Protein AF-A0A7D4Y1E4-F1 (afdb_monomer_lite)

Sequence (180 aa):
MPASRDAKFRKTSDSSVDMLSVSAEGDLENCRTVYFTDQNPEFEITATNISDSSIGGRILARVEFDESEEDYGDEVAVVELGLEPGQSTTETLQPEIMSYQGHAAVRVDQATIYGSDDDYDYEVRKRSGNRRWRIYTFMVYDRDYYRVNYLQPRYAQYAAAILSVLIVLVGIIQITGWTP

pLDDT: mean 86.42, std 9.94, range [53.88, 97.12]

Secondary structure (DSSP, 8-state):
--EE-PEEEEBSS-TT-EEEEEEEEES--TT--EEETT----EEEEEEE-SSS-EEEEEEEEEEETT-SS---S-EEEEEEEEPTT-EEEEEE--S---S-EEEEEEEE-EEEEE-SSSSSEEEEEPSSS-EEEEEEEEEE-HHHHIIIIIHHHHHHHHHHHHHHHHHHHHHHHHHS---

Foldseek 3Di:
DWDFDWDFAAAPVDRVDTFKTKTKDKPDDPPDQEDEQPDFIKIKIKMWGQDQWWEFEWKWKDKDFPVDPDPPAPFIWIGGGGDHHGDMDITMGTTPGPNDFHKMFIKIAHWHWYQDPDPTRIYTGGDPDPDIDGRTIGGYDHPVCCCVPPVVVVVVVVVVVVVVVVVVVVVVCVVVVPDD

Radius of gyration: 24.53 Å; chains: 1; bounding box: 75×29×63 Å

Structure (mmCIF, N/CA/C/O backbone):
data_AF-A0A7D4Y1E4-F1
#
_entry.id   AF-A0A7D4Y1E4-F1
#
loop_
_atom_site.group_PDB
_atom_site.id
_atom_site.type_symbol
_atom_site.label_atom_id
_atom_site.label_alt_id
_atom_site.label_comp_id
_atom_site.label_asym_id
_atom_site.label_entity_id
_atom_site.label_seq_id
_atom_site.pdbx_PDB_ins_code
_atom_site.Cartn_x
_atom_site.Cartn_y
_atom_site.Cartn_z
_atom_site.occupancy
_atom_site.B_iso_or_equiv
_atom_site.auth_seq_id
_atom_site.auth_comp_id
_atom_site.auth_asym_id
_atom_site.auth_atom_id
_atom_site.pdbx_PDB_model_num
ATOM 1 N N . MET A 1 1 ? 10.815 3.169 -6.254 1.00 58.88 1 MET A N 1
ATOM 2 C CA . MET A 1 1 ? 10.095 2.428 -5.205 1.00 58.88 1 MET A CA 1
ATOM 3 C C . MET A 1 1 ? 8.634 2.830 -5.267 1.00 58.88 1 MET A C 1
ATOM 5 O O . MET A 1 1 ? 8.381 4.024 -5.431 1.00 58.88 1 MET A O 1
ATOM 9 N N . PRO A 1 2 ? 7.704 1.866 -5.245 1.00 68.19 2 PRO A N 1
ATOM 10 C CA . PRO A 1 2 ? 6.281 2.160 -5.125 1.00 68.19 2 PRO A CA 1
ATOM 11 C C . PRO A 1 2 ? 6.045 2.977 -3.851 1.00 68.19 2 PRO A C 1
ATOM 13 O O . PRO A 1 2 ? 6.730 2.787 -2.845 1.00 68.19 2 PRO A O 1
ATOM 16 N N . ALA A 1 3 ? 5.147 3.958 -3.918 1.00 74.94 3 ALA A N 1
ATOM 17 C CA . ALA A 1 3 ? 4.860 4.786 -2.756 1.00 74.94 3 ALA A CA 1
ATOM 18 C C . ALA A 1 3 ? 3.968 3.989 -1.798 1.00 74.94 3 ALA A C 1
ATOM 20 O O . ALA A 1 3 ? 2.817 3.701 -2.127 1.00 74.94 3 ALA A O 1
ATOM 21 N N . SER A 1 4 ? 4.513 3.645 -0.632 1.00 81.69 4 SER A N 1
ATOM 22 C CA . SER A 1 4 ? 3.761 3.078 0.487 1.00 81.69 4 SER A CA 1
ATOM 23 C C . SER A 1 4 ? 3.406 4.179 1.490 1.00 81.69 4 SER A C 1
ATOM 25 O O . SER A 1 4 ? 4.133 5.170 1.636 1.00 81.69 4 SER A O 1
ATOM 27 N N . ARG A 1 5 ? 2.241 4.051 2.122 1.00 86.44 5 ARG A N 1
ATOM 28 C CA . ARG A 1 5 ? 1.710 4.959 3.138 1.00 86.44 5 ARG A CA 1
ATOM 29 C C . ARG A 1 5 ? 0.970 4.154 4.191 1.00 86.44 5 ARG A C 1
ATOM 31 O O . ARG A 1 5 ? 0.106 3.352 3.857 1.00 86.44 5 ARG A O 1
ATOM 38 N N . ASP A 1 6 ? 1.210 4.490 5.448 1.00 89.62 6 ASP A N 1
ATOM 39 C CA . ASP A 1 6 ? 0.450 3.914 6.549 1.00 89.62 6 ASP A CA 1
ATOM 40 C C . ASP A 1 6 ? -0.904 4.620 6.683 1.00 89.62 6 ASP A C 1
ATOM 42 O O . ASP A 1 6 ? -0.986 5.846 6.835 1.00 89.62 6 ASP A O 1
ATOM 46 N N . ALA A 1 7 ? -1.984 3.846 6.648 1.00 90.44 7 ALA A N 1
ATOM 47 C CA . ALA A 1 7 ? -3.307 4.298 7.044 1.00 90.44 7 ALA A CA 1
ATOM 48 C C . ALA A 1 7 ? -3.442 4.205 8.563 1.00 90.44 7 ALA A C 1
ATOM 50 O O . ALA A 1 7 ? -3.408 3.118 9.133 1.00 90.44 7 ALA A O 1
ATOM 51 N N . LYS A 1 8 ? -3.644 5.348 9.221 1.00 92.81 8 LYS A N 1
ATOM 52 C CA . LYS A 1 8 ? -3.865 5.400 10.668 1.00 92.81 8 LYS A CA 1
ATOM 53 C C . LYS A 1 8 ? -5.333 5.624 10.991 1.00 92.81 8 LYS A C 1
ATOM 55 O O . LYS A 1 8 ? -5.942 6.587 10.521 1.00 92.81 8 LYS A O 1
ATOM 60 N N . PHE A 1 9 ? -5.888 4.751 11.821 1.00 90.44 9 PHE A N 1
ATOM 61 C CA . PHE A 1 9 ? -7.261 4.837 12.298 1.00 90.44 9 PHE A CA 1
ATOM 62 C C . PHE A 1 9 ? -7.278 5.426 13.697 1.00 90.44 9 PHE A C 1
ATOM 64 O O . PHE A 1 9 ? -6.484 5.060 14.565 1.00 90.44 9 PHE A O 1
ATOM 71 N N . ARG A 1 10 ? -8.202 6.361 13.896 1.00 91.31 10 ARG A N 1
ATOM 72 C CA . ARG A 1 10 ? -8.287 7.178 15.102 1.00 91.31 10 ARG A CA 1
ATOM 73 C C . ARG A 1 10 ? -9.507 6.828 15.921 1.00 91.31 10 ARG A C 1
ATOM 75 O O . ARG A 1 10 ? -10.540 6.408 15.383 1.00 91.31 10 ARG A O 1
ATOM 82 N N . LYS A 1 11 ? -9.388 7.090 17.217 1.00 89.94 11 LYS A N 1
ATOM 83 C CA . LYS A 1 11 ? -10.499 7.014 18.156 1.00 89.94 11 LYS A CA 1
ATOM 84 C C . LYS A 1 11 ? -11.577 8.034 17.790 1.00 89.94 11 LYS A C 1
ATOM 86 O O . LYS A 1 11 ? -11.280 9.197 17.530 1.00 89.94 11 LYS A O 1
ATOM 91 N N . THR A 1 12 ? -12.847 7.630 17.825 1.00 88.00 12 THR A N 1
ATOM 92 C CA . THR A 1 12 ? -13.970 8.542 17.535 1.00 88.00 12 THR A CA 1
ATOM 93 C C . THR A 1 12 ? -14.027 9.713 18.514 1.00 88.00 12 THR A C 1
ATOM 95 O O . THR A 1 12 ? -14.284 10.845 18.112 1.00 88.00 12 THR A O 1
ATOM 98 N N . SER A 1 13 ? -13.806 9.444 19.804 1.00 84.88 13 SER A N 1
ATOM 99 C CA . SER A 1 13 ? -13.911 10.459 20.857 1.00 84.88 13 SER A CA 1
ATOM 100 C C . SER A 1 13 ? -12.720 11.416 20.894 1.00 84.88 13 SER A C 1
ATOM 102 O O . SER A 1 13 ? -12.837 12.495 21.461 1.00 84.88 13 SER A O 1
ATOM 104 N N . ASP A 1 14 ? -11.577 11.010 20.335 1.00 87.12 14 ASP A N 1
ATOM 105 C CA . ASP A 1 14 ? -10.349 11.797 20.329 1.00 87.12 14 ASP A CA 1
ATOM 106 C C . ASP A 1 14 ? -9.560 11.559 19.037 1.00 87.12 14 ASP A C 1
ATOM 108 O O . ASP A 1 14 ? -8.825 10.583 18.884 1.00 87.12 14 ASP A O 1
ATOM 112 N N . SER A 1 15 ? -9.694 12.493 18.097 1.00 83.75 15 SER A N 1
ATOM 113 C CA . SER A 1 15 ? -9.015 12.429 16.804 1.00 83.75 15 SER A CA 1
ATOM 114 C C . SER A 1 15 ? -7.503 12.675 16.873 1.00 83.75 15 SER A C 1
ATOM 116 O O . SER A 1 15 ? -6.858 12.671 15.825 1.00 83.75 15 SER A O 1
ATOM 118 N N . SER A 1 16 ? -6.942 12.959 18.053 1.00 86.19 16 SER A N 1
ATOM 119 C CA . SER A 1 16 ? -5.494 13.093 18.242 1.00 86.19 16 SER A CA 1
ATOM 120 C C . SER A 1 16 ? -4.799 11.760 18.536 1.00 86.19 16 SER A C 1
ATOM 122 O O . SER A 1 16 ? -3.578 11.679 18.412 1.00 86.19 16 SER A O 1
ATOM 124 N N . VAL A 1 17 ? -5.566 10.712 18.860 1.00 90.00 17 VAL A N 1
ATOM 125 C CA . VAL A 1 17 ? -5.047 9.388 19.214 1.00 90.00 17 VAL A CA 1
ATOM 126 C C . VAL A 1 17 ? -5.224 8.428 18.038 1.00 90.00 17 VAL A C 1
ATOM 128 O O . VAL A 1 17 ? -6.338 7.996 17.722 1.00 90.00 17 VAL A O 1
ATOM 131 N N . ASP A 1 18 ? -4.109 8.096 17.388 1.00 93.38 18 ASP A N 1
ATOM 132 C CA . ASP A 1 18 ? -4.039 6.998 16.426 1.00 93.38 18 ASP A CA 1
ATOM 133 C C . ASP A 1 18 ? -3.980 5.673 17.207 1.00 93.38 18 ASP A C 1
ATOM 135 O O . ASP A 1 18 ? -3.182 5.537 18.130 1.00 93.38 18 ASP A O 1
ATOM 139 N N . MET A 1 19 ? -4.828 4.706 16.857 1.00 94.25 19 MET A N 1
ATOM 140 C CA . MET A 1 19 ? -4.939 3.440 17.595 1.00 94.25 19 MET A CA 1
ATOM 141 C C . MET A 1 19 ? -4.544 2.219 16.769 1.00 94.25 19 MET A C 1
ATOM 143 O O . MET A 1 19 ? -4.030 1.243 17.305 1.00 94.25 19 MET A O 1
ATOM 147 N N . LEU A 1 20 ? -4.752 2.281 15.457 1.00 95.06 20 LEU A N 1
ATOM 148 C CA . LEU A 1 20 ? -4.431 1.196 14.540 1.00 95.06 20 LEU A CA 1
ATOM 149 C C . LEU A 1 20 ? -3.684 1.759 13.335 1.00 95.06 20 LEU A C 1
ATOM 151 O O . LEU A 1 20 ? -4.086 2.785 12.781 1.00 95.06 20 LEU A O 1
ATOM 155 N N . SER A 1 21 ? -2.620 1.078 12.928 1.00 95.56 21 SER A N 1
ATOM 156 C CA . SER A 1 21 ? -1.870 1.369 11.710 1.00 95.56 21 SER A CA 1
ATOM 157 C C . SER A 1 21 ? -2.056 0.228 10.723 1.00 95.56 21 SER A C 1
ATOM 159 O O . SER A 1 21 ? -1.899 -0.926 11.101 1.00 95.56 21 SER A O 1
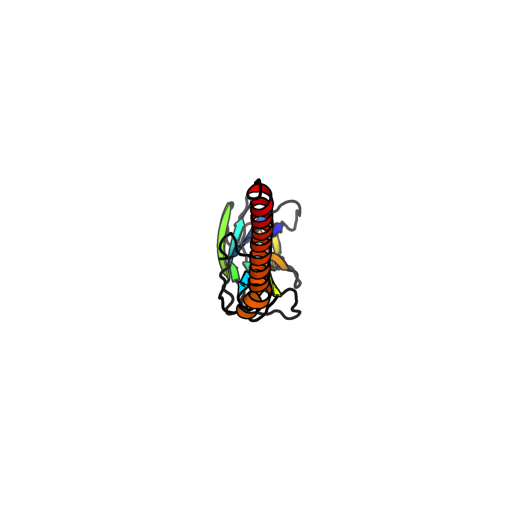ATOM 161 N N . VAL A 1 22 ? -2.376 0.540 9.473 1.00 95.38 22 VAL A N 1
ATOM 162 C CA . VAL A 1 22 ? -2.479 -0.440 8.390 1.00 95.38 22 VAL A CA 1
ATOM 163 C C . VAL A 1 22 ? -1.525 -0.049 7.278 1.00 95.38 22 VAL A C 1
ATOM 165 O O . VAL A 1 22 ? -1.593 1.071 6.770 1.00 95.38 22 VAL A O 1
ATOM 168 N N . SER A 1 23 ? -0.654 -0.970 6.895 1.00 94.69 23 SER A N 1
ATOM 169 C CA . SER A 1 23 ? 0.298 -0.810 5.803 1.00 94.69 23 SER A CA 1
ATOM 170 C C . SER A 1 23 ? 0.112 -1.918 4.771 1.00 94.69 23 SER A C 1
ATOM 172 O O . SER A 1 23 ? -0.500 -2.952 5.044 1.00 94.69 23 SER A O 1
ATOM 174 N N . ALA A 1 24 ? 0.614 -1.673 3.564 1.00 93.12 24 ALA A N 1
ATOM 175 C CA . ALA A 1 24 ? 0.692 -2.680 2.521 1.00 93.12 24 ALA A CA 1
ATOM 176 C C . ALA A 1 24 ? 2.109 -2.746 1.959 1.00 93.12 24 ALA A C 1
ATOM 178 O O . ALA A 1 24 ? 2.748 -1.712 1.717 1.00 93.12 24 ALA A O 1
ATOM 179 N N . GLU A 1 25 ? 2.552 -3.969 1.715 1.00 91.88 25 GLU A N 1
ATOM 180 C CA . GLU A 1 25 ? 3.787 -4.292 1.019 1.00 91.88 25 GLU A CA 1
ATOM 181 C C . GLU A 1 25 ? 3.452 -5.170 -0.187 1.00 91.88 25 GLU A C 1
ATOM 183 O O . GLU A 1 25 ? 2.575 -6.020 -0.109 1.00 91.88 25 GLU A O 1
ATOM 188 N N . GLY A 1 26 ? 4.086 -4.904 -1.326 1.00 87.75 26 GLY A N 1
ATOM 189 C CA . GLY A 1 26 ? 3.905 -5.692 -2.545 1.00 87.75 26 GLY A CA 1
ATOM 190 C C . GLY A 1 26 ? 5.165 -6.490 -2.846 1.00 87.75 26 GLY A C 1
ATOM 191 O O . GLY A 1 26 ? 6.265 -6.041 -2.530 1.00 87.75 26 GLY A O 1
ATOM 192 N N . ASP A 1 27 ? 5.009 -7.615 -3.526 1.00 86.69 27 ASP A N 1
ATOM 193 C CA . ASP A 1 27 ? 6.059 -8.560 -3.944 1.00 86.69 27 ASP A CA 1
ATOM 194 C C . ASP A 1 27 ? 7.053 -8.038 -5.010 1.00 86.69 27 ASP A C 1
ATOM 196 O O . ASP A 1 27 ? 7.891 -8.785 -5.526 1.00 86.69 27 ASP A O 1
ATOM 200 N N . LEU A 1 28 ? 7.009 -6.748 -5.361 1.00 81.94 28 LEU A N 1
ATOM 201 C CA . LEU A 1 28 ? 7.981 -6.160 -6.282 1.00 81.94 28 LEU A CA 1
ATOM 202 C C . LEU A 1 28 ? 9.388 -6.156 -5.680 1.00 81.94 28 LEU A C 1
ATOM 204 O O . LEU A 1 28 ? 9.631 -5.614 -4.605 1.00 81.94 28 LEU A O 1
ATOM 208 N N . GLU A 1 29 ? 10.363 -6.626 -6.461 1.00 71.56 29 GLU A N 1
ATOM 209 C CA . GLU A 1 29 ? 11.781 -6.404 -6.169 1.00 71.56 29 GLU A CA 1
ATOM 210 C C . GLU A 1 29 ? 12.049 -4.906 -5.913 1.00 71.56 29 GLU A C 1
ATOM 212 O O . GLU A 1 29 ? 11.570 -4.059 -6.668 1.00 71.56 29 GLU A O 1
ATOM 217 N N . ASN A 1 30 ? 12.890 -4.577 -4.922 1.00 59.59 30 ASN A N 1
ATOM 218 C CA . ASN A 1 30 ? 13.182 -3.216 -4.419 1.00 59.59 30 ASN A CA 1
ATOM 219 C C . ASN A 1 30 ? 13.466 -2.114 -5.476 1.00 59.59 30 ASN A C 1
ATOM 221 O O . ASN A 1 30 ? 13.402 -0.919 -5.173 1.00 59.59 30 ASN A O 1
ATOM 225 N N . CYS A 1 31 ? 13.773 -2.482 -6.722 1.00 61.12 31 CYS A N 1
ATOM 226 C CA . CYS A 1 31 ? 14.063 -1.570 -7.832 1.00 61.12 31 CYS A CA 1
ATOM 227 C C . CYS A 1 31 ? 12.926 -1.428 -8.861 1.00 61.12 31 CYS A C 1
ATOM 229 O O . CYS A 1 31 ? 13.038 -0.605 -9.773 1.00 61.12 31 CYS A O 1
ATOM 231 N N . ARG A 1 32 ? 11.845 -2.207 -8.751 1.00 72.94 32 ARG A N 1
ATOM 232 C CA . ARG A 1 32 ? 10.714 -2.192 -9.686 1.00 72.94 32 ARG A CA 1
ATOM 233 C C . ARG A 1 32 ? 9.538 -1.423 -9.095 1.00 72.94 32 ARG A C 1
ATOM 235 O O . ARG A 1 32 ? 9.361 -1.331 -7.888 1.00 72.94 32 ARG A O 1
ATOM 242 N N . THR A 1 33 ? 8.756 -0.803 -9.970 1.00 73.75 33 THR A N 1
ATOM 243 C CA . THR A 1 33 ? 7.551 -0.029 -9.609 1.00 73.75 33 THR A CA 1
ATOM 244 C C . THR A 1 33 ? 6.370 -0.365 -10.516 1.00 73.75 33 THR A C 1
ATOM 246 O O . THR A 1 33 ? 5.376 0.359 -10.537 1.00 73.75 33 THR A O 1
ATOM 249 N N . VAL A 1 34 ? 6.538 -1.393 -11.346 1.00 86.81 34 VAL A N 1
ATOM 250 C CA . VAL A 1 34 ? 5.638 -1.750 -12.433 1.00 86.81 34 VAL A CA 1
ATOM 251 C C . VAL A 1 34 ? 5.335 -3.227 -12.303 1.00 86.81 34 VAL A C 1
ATOM 253 O O . VAL A 1 34 ? 6.258 -4.043 -12.313 1.00 86.81 34 VAL A O 1
ATOM 256 N N . TYR A 1 35 ? 4.051 -3.518 -12.217 1.00 89.62 35 TYR A N 1
ATOM 257 C CA . TYR A 1 35 ? 3.489 -4.828 -12.455 1.00 89.62 35 TYR A CA 1
ATOM 258 C C . TYR A 1 35 ? 3.057 -4.950 -13.911 1.00 89.62 35 TYR A C 1
ATOM 260 O O . TYR A 1 35 ? 2.814 -3.950 -14.596 1.00 89.62 35 TYR A O 1
ATOM 268 N N . PHE A 1 36 ? 2.948 -6.185 -14.374 1.00 89.94 36 PHE A N 1
ATOM 269 C CA . PHE A 1 36 ? 2.436 -6.489 -15.696 1.00 89.94 36 PHE A CA 1
ATOM 270 C C . PHE A 1 36 ? 1.056 -7.133 -15.628 1.00 89.94 36 PHE A C 1
ATOM 272 O O . PHE A 1 36 ? 0.720 -7.801 -14.656 1.00 89.94 36 PHE A O 1
ATOM 279 N N . THR A 1 37 ? 0.268 -6.942 -16.683 1.00 88.06 37 THR A N 1
ATOM 280 C CA . THR A 1 37 ? -1.082 -7.517 -16.820 1.00 88.06 37 THR A CA 1
ATOM 281 C C . THR A 1 37 ? -1.095 -9.051 -16.829 1.00 88.06 37 THR A C 1
ATOM 283 O O . THR A 1 37 ? -2.138 -9.655 -16.609 1.00 88.06 37 THR A O 1
ATOM 286 N N . ASP A 1 38 ? 0.057 -9.682 -17.085 1.00 85.94 38 ASP A N 1
ATOM 287 C CA . ASP A 1 38 ? 0.267 -11.134 -17.079 1.00 85.94 38 ASP A CA 1
ATOM 288 C C . ASP A 1 38 ? 0.806 -11.675 -15.741 1.00 85.94 38 ASP A C 1
ATOM 290 O O . ASP A 1 38 ? 1.204 -12.838 -15.662 1.00 85.94 38 ASP A O 1
ATOM 294 N N . GLN A 1 39 ? 0.870 -10.833 -14.706 1.00 86.44 39 GLN A N 1
ATOM 295 C CA . GLN A 1 39 ? 1.318 -11.206 -13.367 1.00 86.44 39 GLN A CA 1
ATOM 296 C C . GLN A 1 39 ? 0.147 -11.275 -12.390 1.00 86.44 39 GLN A C 1
ATOM 298 O O . GLN A 1 39 ? -0.797 -10.492 -12.481 1.00 86.44 39 GLN A O 1
ATOM 303 N N . ASN A 1 40 ? 0.294 -12.158 -11.404 1.00 86.62 40 ASN A N 1
ATOM 304 C CA . ASN A 1 40 ? -0.578 -12.247 -10.241 1.00 86.62 40 ASN A CA 1
ATOM 305 C C . ASN A 1 40 ? 0.208 -11.670 -9.061 1.00 86.62 40 ASN A C 1
ATOM 307 O O . ASN A 1 40 ? 1.010 -12.398 -8.475 1.00 86.62 40 ASN A O 1
ATOM 311 N N . PRO A 1 41 ? 0.108 -10.355 -8.805 1.00 88.56 41 PRO A N 1
ATOM 312 C CA . PRO A 1 41 ? 0.852 -9.733 -7.721 1.00 88.56 41 PRO A CA 1
ATOM 313 C C . PRO A 1 41 ? 0.342 -10.246 -6.376 1.00 88.56 41 PRO A C 1
ATOM 315 O O . PRO A 1 41 ? -0.833 -10.587 -6.233 1.00 88.56 41 PRO A O 1
ATOM 318 N N . GLU A 1 42 ? 1.204 -10.221 -5.373 1.00 91.06 42 GLU A N 1
ATOM 319 C CA . GLU A 1 42 ? 0.809 -10.495 -3.996 1.00 91.06 42 GLU A CA 1
ATOM 320 C C . GLU A 1 42 ? 1.078 -9.259 -3.142 1.00 91.06 42 GLU A C 1
ATOM 322 O O . GLU A 1 42 ? 2.151 -8.651 -3.216 1.00 91.06 42 GLU A O 1
ATOM 327 N N . PHE A 1 43 ? 0.085 -8.875 -2.339 1.00 91.94 43 PHE A N 1
ATOM 328 C CA . PHE A 1 43 ? 0.206 -7.774 -1.393 1.00 91.94 43 PHE A CA 1
ATOM 329 C C . PHE A 1 43 ? -0.035 -8.268 0.027 1.00 91.94 43 PHE A C 1
ATOM 331 O O . PHE A 1 43 ? -1.090 -8.822 0.326 1.00 91.94 43 PHE A O 1
ATOM 338 N N . GLU A 1 44 ? 0.910 -8.017 0.920 1.00 94.38 44 GLU A N 1
ATOM 339 C CA . GLU A 1 44 ? 0.754 -8.265 2.347 1.00 94.38 44 GLU A CA 1
ATOM 340 C C . GLU A 1 44 ? 0.161 -7.025 3.014 1.00 94.38 44 GLU A C 1
ATOM 342 O O . GLU A 1 44 ? 0.758 -5.946 3.011 1.00 94.38 44 GLU A O 1
ATOM 347 N N . ILE A 1 45 ? -1.032 -7.172 3.585 1.00 95.06 45 ILE A N 1
ATOM 348 C CA . ILE A 1 45 ? -1.739 -6.122 4.314 1.00 95.06 45 ILE A CA 1
ATOM 349 C C . ILE A 1 45 ? -1.536 -6.367 5.800 1.00 95.06 45 ILE A C 1
ATOM 351 O O . ILE A 1 45 ? -2.113 -7.297 6.358 1.00 95.06 45 ILE A O 1
ATOM 355 N N . THR A 1 46 ? -0.737 -5.525 6.450 1.00 95.75 46 THR A N 1
ATOM 356 C CA . THR A 1 46 ? -0.438 -5.663 7.878 1.00 95.75 46 THR A CA 1
ATOM 357 C C . THR A 1 46 ? -1.206 -4.624 8.678 1.00 95.75 46 THR A C 1
ATOM 359 O O . THR A 1 46 ? -1.073 -3.423 8.440 1.00 95.75 46 THR A O 1
ATOM 362 N N . ALA A 1 47 ? -2.005 -5.079 9.640 1.00 96.19 47 ALA A N 1
ATOM 363 C CA . ALA A 1 47 ? -2.684 -4.238 10.614 1.00 96.19 47 ALA A CA 1
ATOM 364 C C . ALA A 1 47 ? -2.019 -4.395 11.984 1.00 96.19 47 ALA A C 1
ATOM 366 O O . ALA A 1 47 ? -1.949 -5.498 12.519 1.00 96.19 47 ALA A O 1
ATOM 367 N N . THR A 1 48 ? -1.570 -3.286 12.565 1.00 97.12 48 THR A N 1
ATOM 368 C CA . THR A 1 48 ? -0.847 -3.240 13.840 1.00 97.12 48 THR A CA 1
ATOM 369 C C . THR A 1 48 ? -1.601 -2.384 14.844 1.00 97.12 48 THR A C 1
ATOM 371 O O . THR A 1 48 ? -1.878 -1.206 14.583 1.00 97.12 48 THR A O 1
ATOM 374 N N . ASN A 1 49 ? -1.895 -2.956 16.011 1.00 97.00 49 ASN A N 1
ATOM 375 C CA . ASN A 1 49 ? -2.420 -2.219 17.151 1.00 97.00 49 ASN A CA 1
ATOM 376 C C . ASN A 1 49 ? -1.287 -1.410 17.792 1.00 97.00 49 ASN A C 1
ATOM 378 O O . ASN A 1 49 ? -0.358 -1.962 18.376 1.00 97.00 49 ASN A O 1
ATOM 382 N N . ILE A 1 50 ? -1.367 -0.088 17.657 1.00 96.69 50 ILE A N 1
ATOM 383 C CA . ILE A 1 50 ? -0.382 0.863 18.194 1.00 96.69 50 ILE A CA 1
ATOM 384 C C . ILE A 1 50 ? -0.874 1.538 19.480 1.00 96.69 50 ILE A C 1
ATOM 386 O O . ILE A 1 50 ? -0.236 2.472 19.962 1.00 96.69 50 ILE A O 1
ATOM 390 N N . SER A 1 51 ? -2.022 1.105 20.000 1.00 94.75 51 SER A N 1
ATOM 391 C CA . SER A 1 51 ? -2.613 1.612 21.234 1.00 94.75 51 SER A CA 1
ATOM 392 C C . SER A 1 51 ? -2.313 0.711 22.430 1.00 94.75 51 SER A C 1
ATOM 394 O O . SER A 1 51 ? -1.873 -0.427 22.278 1.00 94.75 51 SER A O 1
ATOM 396 N N . ASP A 1 52 ? -2.621 1.220 23.622 1.00 94.44 52 ASP A N 1
ATOM 397 C CA . ASP A 1 52 ? -2.501 0.493 24.890 1.00 94.44 52 ASP A CA 1
ATOM 398 C C . ASP A 1 52 ? -3.762 -0.328 25.238 1.00 94.44 52 ASP A C 1
ATOM 400 O O . ASP A 1 52 ? -3.907 -0.792 26.367 1.00 94.44 52 ASP A O 1
ATOM 404 N N . SER A 1 53 ? -4.698 -0.487 24.297 1.00 94.50 53 SER A N 1
ATOM 405 C CA . SER A 1 53 ? -5.985 -1.168 24.504 1.00 94.50 53 SER A CA 1
ATOM 406 C C . SER A 1 53 ? -6.255 -2.202 23.419 1.00 94.50 53 SER A C 1
ATOM 408 O O . SER A 1 53 ? -5.723 -2.092 22.314 1.00 94.50 53 SER A O 1
ATOM 410 N N . SER A 1 54 ? -7.081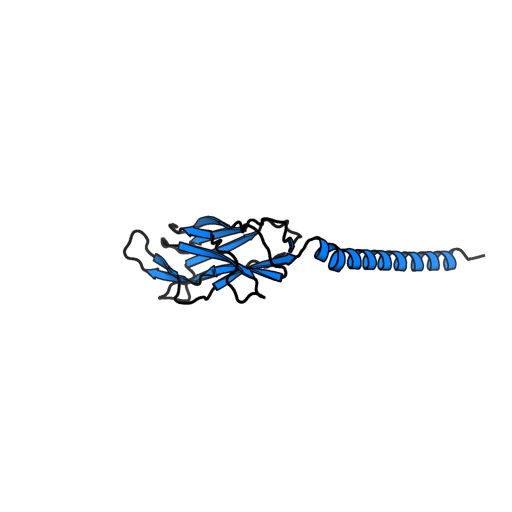 -3.205 23.713 1.00 95.62 54 SER A N 1
ATOM 411 C CA . SER A 1 54 ? -7.399 -4.255 22.741 1.00 95.62 54 SER A CA 1
ATOM 412 C C . SER A 1 54 ? -8.357 -3.745 21.652 1.00 95.62 54 SER A C 1
ATOM 414 O O . SER A 1 54 ? -9.236 -2.914 21.908 1.00 95.62 54 SER A O 1
ATOM 416 N N . ILE A 1 55 ? -8.157 -4.192 20.406 1.00 95.62 55 ILE A N 1
ATOM 417 C CA . ILE A 1 55 ? -8.937 -3.744 19.241 1.00 95.62 55 ILE A CA 1
ATOM 418 C C . ILE A 1 55 ? -9.468 -4.947 18.459 1.00 95.62 55 ILE A C 1
ATOM 420 O O . ILE A 1 55 ? -8.692 -5.743 17.925 1.00 95.62 55 ILE A O 1
ATOM 424 N N . GLY A 1 56 ? -10.791 -5.017 18.324 1.00 94.62 56 GLY A N 1
ATOM 425 C CA . GLY A 1 56 ? -11.502 -5.994 17.503 1.00 94.62 56 GLY A CA 1
ATOM 426 C C . GLY A 1 56 ? -12.115 -5.406 16.228 1.00 94.62 56 GLY A C 1
ATOM 427 O O . GLY A 1 56 ? -12.135 -4.189 16.008 1.00 94.62 56 GLY A O 1
ATOM 428 N N . GLY A 1 57 ? -12.657 -6.280 15.380 1.00 92.88 57 GLY A N 1
ATOM 429 C CA . GLY A 1 57 ? -13.449 -5.914 14.203 1.00 92.88 57 GLY A CA 1
ATOM 430 C C . GLY A 1 57 ? -12.859 -6.449 12.903 1.00 92.88 57 GLY A C 1
ATOM 431 O O . GLY A 1 57 ? -12.263 -7.519 12.867 1.00 92.88 57 GLY A O 1
ATOM 432 N N . ARG A 1 58 ? -13.042 -5.717 11.802 1.00 93.31 58 ARG A N 1
ATOM 433 C CA . ARG A 1 58 ? -12.484 -6.106 10.499 1.00 93.31 58 ARG A CA 1
ATOM 434 C C . ARG A 1 58 ? -12.183 -4.911 9.616 1.00 93.31 58 ARG A C 1
ATOM 436 O O . ARG A 1 58 ? -12.884 -3.896 9.665 1.00 93.31 58 ARG A O 1
ATOM 443 N N . ILE A 1 59 ? -11.187 -5.071 8.757 1.00 91.88 59 ILE A N 1
ATOM 444 C CA . ILE A 1 59 ? -10.806 -4.100 7.735 1.00 91.88 59 ILE A CA 1
ATOM 445 C C . ILE A 1 59 ? -10.843 -4.763 6.365 1.00 91.88 59 ILE A C 1
ATOM 447 O O . ILE A 1 59 ? -10.523 -5.935 6.220 1.00 91.88 59 ILE A O 1
ATOM 451 N N . LEU A 1 60 ? -11.262 -3.999 5.358 1.00 92.06 60 LEU A N 1
ATOM 452 C CA . LEU A 1 60 ? -11.326 -4.454 3.976 1.00 92.06 60 LEU A CA 1
ATOM 453 C C . LEU A 1 60 ? -10.267 -3.721 3.158 1.00 92.06 60 LEU A C 1
ATOM 455 O O . LEU A 1 60 ? -10.268 -2.485 3.117 1.00 92.06 60 LEU A O 1
ATOM 459 N N . ALA A 1 61 ? -9.398 -4.486 2.506 1.00 91.44 61 ALA A N 1
ATOM 460 C CA . ALA A 1 61 ? -8.405 -4.000 1.559 1.00 91.44 61 ALA A CA 1
ATOM 461 C C . ALA A 1 61 ? -8.697 -4.546 0.156 1.00 91.44 61 ALA A C 1
ATOM 463 O O . ALA A 1 61 ? -9.132 -5.686 0.010 1.00 91.44 61 ALA A O 1
ATOM 464 N N . ARG A 1 62 ? -8.482 -3.731 -0.877 1.00 89.88 62 ARG A N 1
ATOM 465 C CA . ARG A 1 62 ? -8.697 -4.103 -2.286 1.00 89.88 62 ARG A CA 1
ATOM 466 C C . ARG A 1 62 ? -7.768 -3.333 -3.214 1.00 89.88 62 ARG A C 1
ATOM 468 O O . ARG A 1 62 ? -7.243 -2.287 -2.827 1.00 89.88 62 ARG A O 1
ATOM 475 N N . VAL A 1 63 ? -7.605 -3.819 -4.438 1.00 89.25 63 VAL A N 1
ATOM 476 C CA . VAL A 1 63 ? -6.930 -3.080 -5.512 1.00 89.25 63 VAL A CA 1
ATOM 477 C C . VAL A 1 63 ? -7.956 -2.245 -6.279 1.00 89.25 63 VAL A C 1
ATOM 479 O O . VAL A 1 63 ? -9.040 -2.722 -6.581 1.00 89.25 63 VAL A O 1
ATOM 482 N N . GLU A 1 64 ? -7.621 -0.993 -6.586 1.00 87.62 64 GLU A N 1
ATOM 483 C CA . GLU A 1 64 ? -8.427 -0.101 -7.430 1.00 87.62 64 GLU A CA 1
ATOM 484 C C . GLU A 1 64 ? -7.559 0.599 -8.475 1.00 87.62 64 GLU A C 1
ATOM 486 O O . GLU A 1 64 ? -6.427 0.993 -8.180 1.00 87.62 64 GLU A O 1
ATOM 491 N N . PHE A 1 65 ? -8.126 0.825 -9.661 1.00 86.06 65 PHE A N 1
ATOM 492 C CA . PHE A 1 65 ? -7.522 1.616 -10.732 1.00 86.06 65 PHE A CA 1
ATOM 493 C C . PHE A 1 65 ? -8.051 3.055 -10.694 1.00 86.06 65 PHE A C 1
ATOM 495 O O . PHE A 1 65 ? -9.250 3.296 -10.559 1.00 86.06 65 PHE A O 1
ATOM 502 N N . ASP A 1 66 ? -7.151 4.034 -10.783 1.00 82.69 66 ASP A N 1
ATOM 503 C CA . ASP A 1 66 ? -7.496 5.454 -10.677 1.00 82.69 66 ASP A CA 1
ATOM 504 C C . ASP A 1 66 ? -8.264 5.960 -11.909 1.00 82.69 66 ASP A C 1
ATOM 506 O O . ASP A 1 66 ? -9.078 6.875 -11.781 1.00 82.69 66 ASP A O 1
ATOM 510 N N . GLU A 1 67 ? -8.029 5.380 -13.089 1.00 72.88 67 GLU A N 1
ATOM 511 C CA . GLU A 1 67 ? -8.712 5.749 -14.337 1.00 72.88 67 GLU A CA 1
ATOM 512 C C . GLU A 1 67 ? -10.121 5.150 -14.473 1.00 72.88 67 GLU A C 1
ATOM 514 O O . GLU A 1 67 ? -10.790 5.342 -15.489 1.00 72.88 67 GLU A O 1
ATOM 519 N N . SER A 1 68 ? -10.568 4.404 -13.469 1.00 67.00 68 SER A N 1
ATOM 520 C CA . SER A 1 68 ? -11.690 3.488 -13.576 1.00 67.00 68 SER A CA 1
ATOM 521 C C . SER A 1 68 ? -12.817 3.938 -12.634 1.00 67.00 68 SER A C 1
ATOM 523 O O . SER A 1 68 ? -12.601 4.066 -11.429 1.00 67.00 68 SER A O 1
ATOM 525 N N . GLU A 1 69 ? -14.004 4.243 -13.175 1.00 60.91 69 GLU A N 1
ATOM 526 C CA . GLU A 1 69 ? -15.179 4.634 -12.368 1.00 60.91 69 GLU A CA 1
ATOM 527 C C . GLU A 1 69 ? -15.921 3.426 -11.767 1.00 60.91 69 GLU A C 1
ATOM 529 O O . GLU A 1 69 ? -16.726 3.591 -10.849 1.00 60.91 69 GLU A O 1
ATOM 534 N N . GLU A 1 70 ? -15.654 2.218 -12.267 1.00 59.59 70 GLU A N 1
ATOM 535 C CA . GLU A 1 70 ? -16.230 0.970 -11.761 1.00 59.59 70 GLU A CA 1
ATOM 536 C C . GLU A 1 70 ? -15.310 0.342 -10.697 1.00 59.59 70 GLU A C 1
ATOM 538 O O . GLU A 1 70 ? -14.085 0.398 -10.800 1.00 59.59 70 GLU A O 1
ATOM 543 N N . ASP A 1 71 ? -15.900 -0.254 -9.654 1.00 59.97 71 ASP A N 1
ATOM 544 C CA . ASP A 1 71 ? -15.164 -1.091 -8.697 1.00 59.97 71 ASP A CA 1
ATOM 545 C C . ASP A 1 71 ? -14.737 -2.372 -9.446 1.00 59.97 71 ASP A C 1
ATOM 547 O O . ASP A 1 71 ? -15.538 -3.290 -9.624 1.00 59.97 71 ASP A O 1
ATOM 551 N N . TYR A 1 72 ? -13.498 -2.415 -9.942 1.00 59.62 72 TYR A N 1
ATOM 552 C CA . TYR A 1 72 ? -12.947 -3.595 -10.613 1.00 59.62 72 TYR A CA 1
ATOM 553 C C . TYR A 1 72 ? -12.350 -4.569 -9.600 1.00 59.62 72 TYR A C 1
ATOM 555 O O . TYR A 1 72 ? -11.437 -4.218 -8.855 1.00 59.62 72 TYR A O 1
ATOM 563 N N . GLY A 1 73 ? -12.852 -5.804 -9.630 1.00 56.66 73 GLY A N 1
ATOM 564 C CA . GLY A 1 73 ? -12.428 -6.896 -8.759 1.00 56.66 73 GLY A CA 1
ATOM 565 C C . GLY A 1 73 ? -13.326 -7.034 -7.529 1.00 56.66 73 GLY A C 1
ATOM 566 O O . GLY A 1 73 ? -13.411 -6.138 -6.691 1.00 56.66 73 GLY A O 1
ATOM 567 N N . ASP A 1 74 ? -13.964 -8.199 -7.396 1.00 61.00 74 ASP A N 1
ATOM 568 C CA . ASP A 1 74 ? -14.636 -8.618 -6.154 1.00 61.00 74 ASP A CA 1
ATOM 569 C C . ASP A 1 74 ? -13.624 -9.079 -5.086 1.00 61.00 74 ASP A C 1
ATOM 571 O O . ASP A 1 74 ? -13.992 -9.447 -3.968 1.00 61.00 74 ASP A O 1
ATOM 575 N N . GLU A 1 75 ? -12.335 -9.054 -5.423 1.00 73.56 75 GLU A N 1
ATOM 576 C CA . GLU A 1 75 ? -11.241 -9.508 -4.578 1.00 73.56 75 GLU A CA 1
ATOM 577 C C . GLU A 1 75 ? -10.956 -8.496 -3.481 1.00 73.56 75 GLU A C 1
ATOM 579 O O . GLU A 1 75 ? -10.458 -7.384 -3.685 1.00 73.56 75 GLU A O 1
ATOM 584 N N . VAL A 1 76 ? -11.300 -8.917 -2.274 1.00 82.81 76 VAL A N 1
ATOM 585 C CA . VAL A 1 76 ? -11.142 -8.137 -1.063 1.00 82.81 76 VAL A CA 1
ATOM 586 C C . VAL A 1 76 ? -10.398 -9.000 -0.063 1.00 82.81 76 VAL A C 1
ATOM 588 O O . VAL A 1 76 ? -10.863 -10.081 0.292 1.00 82.81 76 VAL A O 1
ATOM 591 N N . ALA A 1 77 ? -9.274 -8.499 0.434 1.00 86.75 77 ALA A N 1
ATOM 592 C CA . ALA A 1 77 ? -8.646 -9.059 1.616 1.00 86.75 77 ALA A CA 1
ATOM 593 C C . ALA A 1 77 ? -9.412 -8.558 2.842 1.00 86.75 77 ALA A C 1
ATOM 595 O O . ALA A 1 77 ? -9.540 -7.347 3.070 1.00 86.75 77 ALA A O 1
ATOM 596 N N . VAL A 1 78 ? -9.964 -9.501 3.604 1.00 91.00 78 VAL A N 1
ATOM 597 C CA . VAL A 1 78 ? -10.644 -9.232 4.870 1.00 91.00 78 VAL A CA 1
ATOM 598 C C . VAL A 1 78 ? -9.637 -9.456 5.985 1.00 91.00 78 VAL A C 1
ATOM 600 O O . VAL A 1 78 ? -9.334 -10.590 6.325 1.00 91.00 78 VAL A O 1
ATOM 603 N N . VAL A 1 79 ? -9.135 -8.367 6.556 1.00 91.44 79 VAL A N 1
ATOM 604 C CA . VAL A 1 79 ? -8.248 -8.410 7.719 1.00 91.44 79 VAL A CA 1
ATOM 605 C C . VAL A 1 79 ? -9.115 -8.500 8.967 1.00 91.44 79 VAL A C 1
ATOM 607 O O . VAL A 1 79 ? -9.709 -7.496 9.377 1.00 91.44 79 VAL A O 1
ATOM 610 N N . GLU A 1 80 ? -9.232 -9.695 9.543 1.00 92.62 80 GLU A N 1
ATOM 611 C CA . GLU A 1 80 ? -9.906 -9.878 10.830 1.00 92.62 80 GLU A CA 1
ATOM 612 C C . GLU A 1 80 ? -9.032 -9.344 11.965 1.00 92.62 80 GLU A C 1
ATOM 614 O O . GLU A 1 80 ? -7.838 -9.628 12.057 1.00 92.62 80 GLU A O 1
ATOM 619 N N . LEU A 1 81 ? -9.632 -8.519 12.819 1.00 91.12 81 LEU A N 1
ATOM 620 C CA . LEU A 1 81 ? -8.956 -7.861 13.924 1.00 91.12 81 LEU A CA 1
ATOM 621 C C . LEU A 1 81 ? -9.409 -8.483 15.241 1.00 91.12 81 LEU A C 1
ATOM 623 O O . LEU A 1 81 ? -10.601 -8.561 15.536 1.00 91.12 81 LEU A O 1
ATOM 627 N N . GLY A 1 82 ? -8.421 -8.854 16.042 1.00 92.81 82 GLY A N 1
ATOM 628 C CA . GLY A 1 82 ? -8.558 -9.304 17.420 1.00 92.81 82 GLY A CA 1
ATOM 629 C C . GLY A 1 82 ? -7.223 -9.110 18.124 1.00 92.81 82 GLY A C 1
ATOM 630 O O . GLY A 1 82 ? -6.599 -10.073 18.556 1.00 92.81 82 GLY A O 1
ATOM 631 N N . LEU A 1 83 ? -6.729 -7.871 18.095 1.00 95.94 83 LEU A N 1
ATOM 632 C CA . LEU A 1 83 ? -5.343 -7.534 18.399 1.00 95.94 83 LEU A CA 1
ATOM 633 C C . LEU A 1 83 ? -5.210 -6.988 19.818 1.00 95.94 83 LEU A C 1
ATOM 635 O O . LEU A 1 83 ? -5.776 -5.942 20.149 1.00 95.94 83 LEU A O 1
ATOM 639 N N . GLU A 1 84 ? -4.370 -7.636 20.617 1.00 96.69 84 GLU A N 1
ATOM 640 C CA . GLU A 1 84 ? -3.887 -7.076 21.880 1.00 96.69 84 GLU A CA 1
ATOM 641 C C . GLU A 1 84 ? -2.932 -5.890 21.637 1.00 96.69 84 GLU A C 1
ATOM 643 O O . GLU A 1 84 ? -2.429 -5.714 20.517 1.00 96.69 84 GLU A O 1
ATOM 648 N N . PRO A 1 85 ? -2.649 -5.064 22.661 1.00 96.69 85 PRO A N 1
ATOM 649 C CA . PRO A 1 85 ? -1.691 -3.966 22.551 1.00 96.69 85 PRO A CA 1
ATOM 650 C C . PRO A 1 85 ? -0.343 -4.411 21.964 1.00 96.69 85 PRO A C 1
ATOM 652 O O . PRO A 1 85 ? 0.300 -5.337 22.465 1.00 96.69 85 PRO A O 1
ATOM 655 N N . GLY A 1 86 ? 0.090 -3.751 20.886 1.00 95.06 86 GLY A N 1
ATOM 656 C CA . GLY A 1 86 ? 1.347 -4.043 20.190 1.00 95.06 86 GLY A CA 1
ATOM 657 C C . GLY A 1 86 ? 1.325 -5.254 19.249 1.00 95.06 86 GLY A C 1
ATOM 658 O O . GLY A 1 86 ? 2.340 -5.518 18.603 1.00 95.06 86 GLY A O 1
ATOM 659 N N . GLN A 1 87 ? 0.215 -5.991 19.145 1.00 97.06 87 GLN A N 1
ATOM 660 C CA . GLN A 1 87 ? 0.097 -7.095 18.191 1.00 97.06 87 GLN A CA 1
ATOM 661 C C . GLN A 1 87 ? -0.183 -6.607 16.769 1.00 97.06 87 GLN A C 1
ATOM 663 O O . GLN A 1 87 ? -0.764 -5.542 16.542 1.00 97.06 87 GLN A O 1
ATOM 668 N N . SER A 1 88 ? 0.197 -7.441 15.806 1.00 96.12 88 SER A N 1
ATOM 669 C CA . SER A 1 88 ? -0.098 -7.256 14.393 1.00 96.12 88 SER A CA 1
ATOM 670 C C . SER A 1 88 ? -0.681 -8.526 13.787 1.00 96.12 88 SER A C 1
ATOM 672 O O . SER A 1 88 ? -0.312 -9.630 14.185 1.00 96.12 88 SER A O 1
ATOM 674 N N . THR A 1 89 ? -1.544 -8.358 12.794 1.00 96.19 89 THR A N 1
ATOM 675 C CA . THR A 1 89 ? -2.019 -9.430 11.914 1.00 96.19 89 THR A CA 1
ATOM 676 C C . THR A 1 89 ? -1.733 -9.053 10.467 1.00 96.19 89 THR A C 1
ATOM 678 O O . THR A 1 89 ? -1.698 -7.864 10.134 1.00 96.19 89 THR A O 1
ATOM 681 N N . THR A 1 90 ? -1.529 -10.054 9.621 1.00 95.25 90 THR A N 1
ATOM 682 C CA . THR A 1 90 ? -1.210 -9.869 8.208 1.00 95.25 90 THR A CA 1
ATOM 683 C C . THR A 1 90 ? -2.098 -10.775 7.377 1.00 95.25 90 THR A C 1
ATOM 685 O O . THR A 1 90 ? -2.199 -11.963 7.664 1.00 95.25 90 THR A O 1
ATOM 688 N N . GLU A 1 91 ? -2.705 -10.213 6.337 1.00 95.12 91 GLU A N 1
ATOM 689 C CA . GLU A 1 91 ? -3.460 -10.964 5.336 1.00 95.12 91 GLU A CA 1
ATOM 690 C C . GLU A 1 91 ? -2.908 -10.703 3.9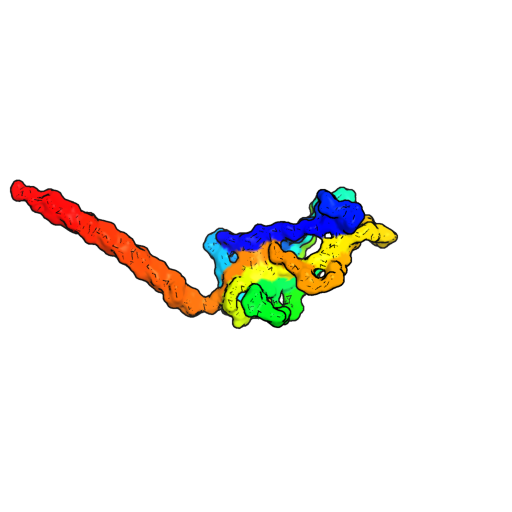43 1.00 95.12 91 GLU A C 1
ATOM 692 O O . GLU A 1 91 ? -2.446 -9.599 3.639 1.00 95.12 91 GLU A O 1
ATOM 697 N N . THR A 1 92 ? -2.995 -11.709 3.081 1.00 93.94 92 THR A N 1
ATOM 698 C CA . THR A 1 92 ? -2.510 -11.614 1.705 1.00 93.94 92 THR A CA 1
ATOM 699 C C . THR A 1 92 ? -3.658 -11.281 0.757 1.00 93.94 92 THR A C 1
ATOM 701 O O . THR A 1 92 ? -4.673 -11.971 0.701 1.00 93.94 92 THR A O 1
ATOM 704 N N . LEU A 1 93 ? -3.479 -10.222 -0.028 1.00 91.12 93 LEU A N 1
ATOM 705 C CA . LEU A 1 93 ? -4.341 -9.845 -1.139 1.00 91.12 93 LEU A CA 1
ATOM 706 C C . LEU A 1 93 ? -3.684 -10.297 -2.446 1.00 91.12 93 LEU A C 1
ATOM 708 O O . LEU A 1 93 ? -2.633 -9.779 -2.821 1.00 91.12 93 LEU A O 1
ATOM 712 N N . GLN A 1 94 ? -4.318 -11.241 -3.137 1.00 89.31 94 GLN A N 1
ATOM 713 C CA . GLN A 1 94 ? -3.846 -11.783 -4.414 1.00 89.31 94 GLN A CA 1
ATOM 714 C C . GLN A 1 94 ? -4.914 -11.554 -5.485 1.00 89.31 94 GLN A C 1
ATOM 716 O O . GLN A 1 94 ? -5.836 -12.364 -5.592 1.00 89.31 94 GLN A O 1
ATOM 721 N N . PRO A 1 95 ? -4.862 -10.441 -6.234 1.00 84.25 95 PRO A N 1
ATOM 722 C CA . PRO A 1 95 ? -5.846 -10.214 -7.273 1.00 84.25 95 PRO A CA 1
ATOM 723 C C . PRO A 1 95 ? -5.637 -11.157 -8.470 1.00 84.25 95 PRO A C 1
ATOM 725 O O . PRO A 1 95 ? -4.502 -11.337 -8.920 1.00 84.25 95 PRO A O 1
ATOM 728 N N . GLU A 1 96 ? -6.711 -11.760 -8.995 1.00 72.38 96 GLU A N 1
ATOM 729 C CA . GLU A 1 96 ? -6.635 -12.914 -9.902 1.00 72.38 96 GLU A CA 1
ATOM 730 C C . GLU A 1 96 ? -6.156 -12.542 -11.309 1.00 72.38 96 GLU A C 1
ATOM 732 O O . GLU 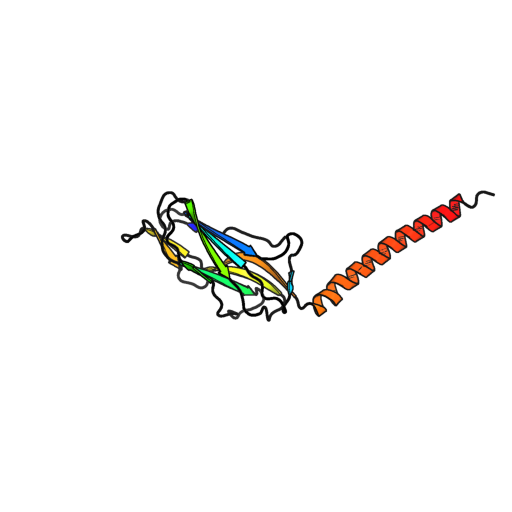A 1 96 ? -5.596 -13.407 -11.963 1.00 72.38 96 GLU A O 1
ATOM 737 N N . ILE A 1 97 ? -6.280 -11.289 -11.769 1.00 64.69 97 ILE A N 1
ATOM 738 C CA . ILE A 1 97 ? -5.593 -10.750 -12.965 1.00 64.69 97 ILE A CA 1
ATOM 739 C C . ILE A 1 97 ? -5.718 -9.218 -12.986 1.00 64.69 97 ILE A C 1
ATOM 741 O O . ILE A 1 97 ? -6.810 -8.655 -12.869 1.00 64.69 97 ILE A O 1
ATOM 745 N N . MET A 1 98 ? -4.612 -8.522 -13.263 1.00 71.75 98 MET A N 1
ATOM 746 C CA . MET A 1 98 ? -4.607 -7.071 -13.488 1.00 71.75 98 MET A CA 1
ATOM 747 C C . MET A 1 98 ? -4.948 -6.755 -14.948 1.00 71.75 98 MET A C 1
ATOM 749 O O . MET A 1 98 ? -4.086 -6.437 -15.761 1.00 71.75 98 MET A O 1
ATOM 753 N N . SER A 1 99 ? -6.228 -6.882 -15.294 1.00 70.50 99 SER A N 1
ATOM 754 C CA . SER A 1 99 ? -6.742 -6.760 -16.671 1.00 70.50 99 SER A CA 1
ATOM 755 C C . SER A 1 99 ? -6.666 -5.343 -17.261 1.00 70.50 99 SER A C 1
ATOM 757 O O . SER A 1 99 ? -6.870 -5.166 -18.463 1.00 70.50 99 SER A O 1
ATOM 759 N N . TYR A 1 100 ? -6.323 -4.342 -16.448 1.00 77.50 100 TYR A N 1
ATOM 760 C CA . TYR A 1 100 ? -6.264 -2.938 -16.839 1.00 77.50 100 TYR A CA 1
ATOM 761 C C . TYR A 1 100 ? -4.836 -2.398 -16.785 1.00 77.50 100 TYR A C 1
ATOM 763 O O . TYR A 1 100 ? -4.059 -2.705 -15.883 1.00 77.50 100 TYR A O 1
ATOM 771 N N . GLN A 1 101 ? -4.497 -1.563 -17.766 1.00 85.19 101 GLN A N 1
ATOM 772 C CA . GLN A 1 101 ? -3.269 -0.772 -17.748 1.00 85.19 101 GLN A CA 1
ATOM 773 C C . GLN A 1 101 ? -3.565 0.583 -17.116 1.00 85.19 101 GLN A C 1
ATOM 775 O O . GLN A 1 101 ? -4.573 1.201 -17.456 1.00 85.19 101 GLN A O 1
ATOM 780 N N . GLY A 1 102 ? -2.673 1.064 -16.254 1.00 87.50 102 GLY A N 1
ATOM 781 C CA . GLY A 1 102 ? -2.846 2.369 -15.625 1.00 87.50 102 GLY A CA 1
ATOM 782 C C . GLY A 1 102 ? -2.239 2.480 -14.237 1.00 87.50 102 GLY A C 1
ATOM 783 O O . GLY A 1 102 ? -1.390 1.680 -13.822 1.00 87.50 102 GLY A O 1
ATOM 784 N N . HIS A 1 103 ? -2.675 3.522 -13.538 1.00 89.25 103 HIS A N 1
ATOM 785 C CA . HIS A 1 103 ? -2.333 3.789 -12.152 1.00 89.25 103 HIS A CA 1
ATOM 786 C C . HIS A 1 103 ? -3.248 2.987 -11.228 1.00 89.25 103 HIS A C 1
ATOM 788 O O . HIS A 1 103 ? -4.450 3.229 -11.160 1.00 89.25 103 HIS A O 1
ATOM 794 N N . ALA A 1 104 ? -2.665 2.072 -10.460 1.00 88.75 104 ALA A N 1
ATOM 795 C CA . ALA A 1 104 ? -3.395 1.260 -9.499 1.00 88.75 104 ALA A CA 1
ATOM 796 C C . ALA A 1 104 ? -2.922 1.521 -8.068 1.00 88.75 104 ALA A C 1
ATOM 798 O O . ALA A 1 104 ? -1.802 1.983 -7.809 1.00 88.75 104 ALA A O 1
ATOM 799 N N . ALA A 1 105 ? -3.801 1.239 -7.114 1.00 90.00 105 ALA A N 1
ATOM 800 C CA . ALA A 1 105 ? -3.501 1.367 -5.704 1.00 90.00 105 ALA A CA 1
ATOM 801 C C . ALA A 1 105 ? -4.181 0.282 -4.874 1.00 90.00 105 ALA A C 1
ATOM 803 O O . ALA A 1 105 ? -5.359 -0.007 -5.069 1.00 90.00 105 ALA A O 1
ATOM 804 N N . VAL A 1 106 ? -3.467 -0.226 -3.870 1.00 90.88 106 VAL A N 1
ATOM 805 C CA . VAL A 1 106 ? -4.096 -0.915 -2.746 1.00 90.88 106 VAL A CA 1
ATOM 806 C C . VAL A 1 106 ? -4.755 0.139 -1.870 1.00 90.88 106 VAL A C 1
ATOM 808 O O . VAL A 1 106 ? -4.125 1.119 -1.435 1.00 90.88 106 VAL A O 1
ATOM 811 N N . ARG A 1 107 ? -6.044 -0.057 -1.623 1.00 91.69 107 ARG A N 1
ATOM 812 C CA . ARG A 1 107 ? -6.867 0.839 -0.833 1.00 91.69 107 ARG A CA 1
ATOM 813 C C . ARG A 1 107 ? -7.572 0.105 0.283 1.00 91.69 107 ARG A C 1
ATOM 815 O O . ARG A 1 107 ? -7.986 -1.038 0.132 1.00 91.69 107 ARG A O 1
ATOM 822 N N . VAL A 1 108 ? -7.736 0.816 1.389 1.00 92.38 108 VAL A N 1
ATOM 823 C CA . VAL A 1 108 ? -8.406 0.323 2.588 1.00 92.38 108 VAL A CA 1
ATOM 824 C C . VAL A 1 108 ? -9.625 1.179 2.884 1.00 92.38 108 VAL A C 1
ATOM 826 O O . VAL A 1 108 ? -9.570 2.408 2.777 1.00 92.38 108 VAL A O 1
ATOM 829 N N . ASP A 1 109 ? -10.732 0.540 3.252 1.00 90.88 109 ASP A N 1
ATOM 830 C CA . ASP A 1 109 ? -11.952 1.238 3.653 1.00 90.88 109 ASP A CA 1
ATOM 831 C C . ASP A 1 109 ? -11.698 2.175 4.843 1.00 90.88 109 ASP A C 1
ATOM 833 O O . ASP A 1 109 ? -11.063 1.808 5.833 1.00 90.88 109 ASP A O 1
ATOM 837 N N . GLN A 1 110 ? -12.239 3.398 4.782 1.00 89.62 110 GLN A N 1
ATOM 838 C CA . GLN A 1 110 ? -12.231 4.267 5.955 1.00 89.62 110 GLN A CA 1
ATOM 839 C C . GLN A 1 110 ? -13.086 3.653 7.060 1.00 89.62 110 GLN A C 1
ATOM 841 O O . GLN A 1 110 ? -14.268 3.349 6.878 1.00 89.62 110 GLN A O 1
ATOM 846 N N . ALA A 1 111 ? -12.502 3.560 8.244 1.00 89.50 111 ALA A N 1
ATOM 847 C CA . ALA A 1 111 ? -13.167 3.083 9.439 1.00 89.50 111 ALA A CA 1
ATOM 848 C C . ALA A 1 111 ? -12.939 4.061 10.590 1.00 89.50 111 ALA A C 1
ATOM 850 O O . ALA A 1 111 ? -12.119 4.982 10.518 1.00 89.50 111 ALA A O 1
ATOM 851 N N . THR A 1 112 ? -13.725 3.917 11.643 1.00 89.19 112 THR A N 1
ATOM 852 C CA . THR A 1 112 ? -13.558 4.682 12.877 1.00 89.19 112 THR A CA 1
ATOM 853 C C . THR A 1 112 ? -13.645 3.721 14.050 1.00 89.19 112 THR A C 1
ATOM 855 O O . THR A 1 112 ? -14.361 2.721 13.984 1.00 89.19 112 THR A O 1
ATOM 858 N N . ILE A 1 113 ? -12.862 4.001 15.087 1.00 92.06 113 ILE A N 1
ATOM 859 C CA . ILE A 1 113 ? -12.733 3.134 16.251 1.00 92.06 113 ILE A CA 1
ATOM 860 C C . ILE A 1 113 ? -13.649 3.655 17.355 1.00 92.06 113 ILE A C 1
ATOM 862 O O . ILE A 1 113 ? -13.598 4.839 17.717 1.00 92.06 113 ILE A O 1
ATOM 866 N N . TYR A 1 114 ? -14.510 2.781 17.860 1.00 91.62 114 TYR A N 1
ATOM 867 C CA . TYR A 1 114 ? -15.480 3.069 18.915 1.00 91.62 114 TYR A CA 1
ATOM 868 C C . TYR A 1 114 ? -15.148 2.237 20.146 1.00 91.62 114 TYR A C 1
ATOM 870 O O . TYR A 1 114 ? -14.605 1.148 20.003 1.00 91.62 114 TYR A O 1
ATOM 878 N N . GLY A 1 115 ? -15.454 2.751 21.339 1.00 91.31 115 GLY A N 1
ATOM 879 C CA . GLY A 1 115 ? -15.432 1.906 22.534 1.00 91.31 115 GLY A CA 1
ATOM 880 C C . GLY A 1 115 ? -16.463 0.792 22.381 1.00 91.31 115 GLY A C 1
ATOM 881 O O . GLY A 1 115 ? -17.545 1.048 21.842 1.00 91.31 115 GLY A O 1
ATOM 882 N N . SER A 1 116 ? -16.102 -0.411 22.807 1.00 88.75 116 SER A N 1
ATOM 883 C CA . SER A 1 116 ? -16.991 -1.569 22.816 1.00 88.75 116 SER A CA 1
ATOM 884 C C . SER A 1 116 ? -17.191 -2.068 24.246 1.00 88.75 116 SER A C 1
ATOM 886 O O . SER A 1 116 ? -16.332 -1.862 25.099 1.00 88.75 116 SER A O 1
ATOM 888 N N . ASP A 1 117 ? -18.341 -2.692 24.494 1.00 84.06 117 ASP A N 1
ATOM 889 C CA . ASP A 1 117 ? -18.671 -3.347 25.769 1.00 84.06 117 ASP A CA 1
ATOM 890 C C . ASP A 1 117 ? -18.464 -4.881 25.690 1.00 84.06 117 ASP A C 1
ATOM 892 O O . ASP A 1 117 ? -18.846 -5.606 26.609 1.00 84.06 117 ASP A O 1
ATOM 896 N N . ASP A 1 118 ? -17.898 -5.368 24.578 1.00 85.62 118 ASP A N 1
ATOM 897 C CA . ASP A 1 118 ? -17.701 -6.790 24.259 1.00 85.62 118 ASP A CA 1
ATOM 898 C C . ASP A 1 118 ? -16.283 -7.287 24.648 1.00 85.62 118 ASP A C 1
ATOM 900 O O . ASP A 1 118 ? -15.628 -6.723 25.521 1.00 85.62 118 ASP A O 1
ATOM 904 N N . ASP A 1 119 ? -15.791 -8.352 23.997 1.00 89.62 119 ASP A N 1
ATOM 905 C CA . ASP A 1 119 ? -14.493 -9.006 24.262 1.00 89.62 119 ASP A CA 1
ATOM 906 C C . ASP A 1 119 ? -13.256 -8.104 24.042 1.00 89.62 119 ASP A C 1
ATOM 908 O O . ASP A 1 119 ? -12.146 -8.467 24.433 1.00 89.62 119 ASP A O 1
ATOM 912 N N . TYR A 1 120 ? -13.432 -6.929 23.430 1.00 92.06 120 TYR A N 1
ATOM 913 C CA . TYR A 1 120 ? -12.372 -5.961 23.141 1.00 92.06 120 TYR A CA 1
ATOM 914 C C . TYR A 1 120 ? -12.744 -4.574 23.670 1.00 92.06 120 TYR A C 1
ATOM 916 O O . TYR A 1 120 ? -13.903 -4.178 23.583 1.00 92.06 120 TYR A O 1
ATOM 924 N N . ASP A 1 121 ? -11.757 -3.792 24.119 1.00 92.69 121 ASP A N 1
ATOM 925 C CA . ASP A 1 121 ? -11.980 -2.416 24.597 1.00 92.69 121 ASP A CA 1
ATOM 926 C C . ASP A 1 121 ? -12.523 -1.506 23.480 1.00 92.69 121 ASP A C 1
ATOM 928 O O . ASP A 1 121 ? -13.277 -0.554 23.715 1.00 92.69 121 ASP A O 1
ATOM 932 N N . TYR A 1 122 ? -12.102 -1.782 22.242 1.00 94.50 122 TYR A N 1
ATOM 933 C CA . TYR A 1 122 ? -12.449 -1.002 21.067 1.00 94.50 122 TYR A CA 1
ATOM 934 C C . TYR A 1 122 ? -12.796 -1.872 19.863 1.00 94.50 122 TYR A C 1
ATOM 936 O O . TYR A 1 122 ? -12.226 -2.937 19.650 1.00 94.50 122 TYR A O 1
ATOM 944 N N . GLU A 1 123 ? -13.682 -1.360 19.012 1.00 94.31 123 GLU A N 1
ATOM 945 C CA . GLU A 1 123 ? -14.100 -2.018 17.778 1.00 94.31 123 GLU A CA 1
ATOM 946 C C . GLU A 1 123 ? -13.931 -1.092 16.565 1.00 94.31 123 GLU A C 1
ATOM 948 O O . GLU A 1 123 ? -14.327 0.083 16.574 1.00 94.31 123 GLU A O 1
ATOM 953 N N . VAL A 1 124 ? -13.359 -1.636 15.489 1.00 92.81 124 VAL A N 1
ATOM 954 C CA . VAL A 1 124 ? -13.273 -0.979 14.184 1.00 92.81 124 VAL A CA 1
ATOM 955 C C . VAL A 1 124 ? -14.601 -1.120 13.449 1.00 92.81 124 VAL A C 1
ATOM 957 O O . VAL A 1 124 ? -15.006 -2.217 13.066 1.00 92.81 124 VAL A O 1
ATOM 960 N N . ARG A 1 125 ? -15.251 0.012 13.159 1.00 89.25 125 ARG A N 1
ATOM 961 C CA . ARG A 1 125 ? -16.468 0.046 12.338 1.00 89.25 125 ARG A CA 1
ATOM 962 C C . ARG A 1 125 ? -16.243 0.827 11.056 1.00 89.25 125 ARG A C 1
ATOM 964 O O . ARG A 1 125 ? -15.783 1.972 11.076 1.00 89.25 125 ARG A O 1
ATOM 971 N N . LYS A 1 126 ? -16.611 0.216 9.928 1.00 85.38 126 LYS A N 1
ATOM 972 C CA . LYS A 1 126 ? -16.589 0.869 8.615 1.00 85.38 126 LYS A CA 1
ATOM 973 C C . LYS A 1 126 ? -17.440 2.138 8.655 1.00 85.38 126 LYS A C 1
ATOM 975 O O . LYS A 1 126 ? -18.587 2.124 9.105 1.00 85.38 126 LYS A O 1
ATOM 980 N N . ARG A 1 127 ? -16.884 3.245 8.163 1.00 82.38 127 ARG A N 1
ATOM 981 C CA . ARG A 1 127 ? -17.606 4.513 8.070 1.00 82.38 127 ARG A CA 1
ATOM 982 C C . ARG A 1 127 ? -18.618 4.443 6.926 1.00 82.38 127 ARG A C 1
ATOM 984 O O . ARG A 1 127 ? -18.327 3.899 5.867 1.00 82.38 127 ARG A O 1
ATOM 991 N N . SER A 1 128 ? -19.797 5.034 7.117 1.00 72.00 128 SER A N 1
ATOM 992 C CA . SER A 1 128 ? -20.801 5.139 6.052 1.00 72.00 128 SER A CA 1
ATOM 993 C C . SER A 1 128 ? -20.248 5.942 4.863 1.00 72.00 128 SER A C 1
ATOM 995 O O . SER A 1 128 ? -19.942 7.129 5.007 1.00 72.00 128 SER A O 1
ATOM 99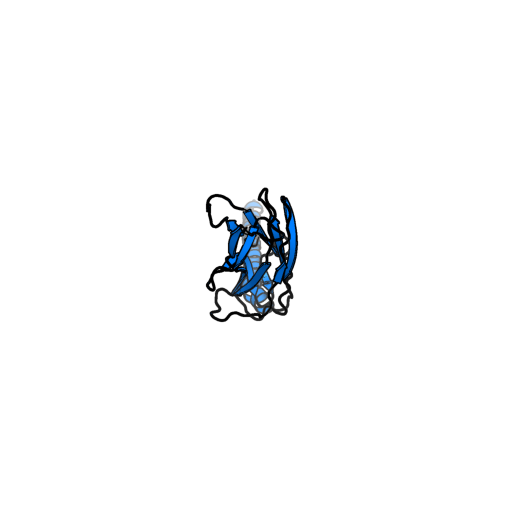7 N N . GLY A 1 129 ? -20.129 5.296 3.698 1.00 71.44 129 GLY A N 1
ATOM 998 C CA . GLY A 1 129 ? -19.673 5.878 2.429 1.00 71.44 129 GLY A CA 1
ATOM 999 C C . GLY A 1 129 ? -18.578 5.060 1.729 1.00 71.44 129 GLY A C 1
ATOM 1000 O O . GLY A 1 129 ? -17.907 4.243 2.348 1.00 71.44 129 GLY A O 1
ATOM 1001 N N . ASN A 1 130 ? -18.354 5.325 0.438 1.00 71.12 130 ASN A N 1
ATOM 1002 C CA . ASN A 1 130 ? -17.313 4.669 -0.376 1.00 71.12 130 ASN A CA 1
ATOM 1003 C C . ASN A 1 130 ? -15.952 5.384 -0.284 1.00 71.12 130 ASN A C 1
ATOM 1005 O O . ASN A 1 130 ? -15.225 5.500 -1.266 1.00 71.12 130 ASN A O 1
ATOM 1009 N N . ARG A 1 131 ? -15.607 5.942 0.885 1.00 82.56 131 ARG A N 1
ATOM 1010 C CA . ARG A 1 131 ? -14.311 6.612 1.061 1.00 82.56 131 ARG A CA 1
ATOM 1011 C C . ARG A 1 131 ? -13.259 5.597 1.475 1.00 82.56 131 ARG A C 1
ATOM 1013 O O . ARG A 1 131 ? -13.424 4.905 2.476 1.00 82.56 131 ARG A O 1
ATOM 1020 N N . ARG A 1 132 ? -12.160 5.567 0.730 1.00 88.94 132 ARG A N 1
ATOM 1021 C CA . ARG A 1 132 ? -11.059 4.620 0.907 1.00 88.94 132 ARG A CA 1
ATOM 1022 C C . ARG A 1 132 ? -9.733 5.374 0.933 1.00 88.94 132 ARG A C 1
ATOM 1024 O O . ARG A 1 132 ? -9.600 6.429 0.308 1.00 88.94 132 ARG A O 1
ATOM 1031 N N . TRP A 1 133 ? -8.765 4.873 1.688 1.00 90.38 133 TRP A N 1
ATOM 1032 C CA . TRP A 1 133 ? -7.416 5.430 1.764 1.00 90.38 133 TRP A CA 1
ATOM 1033 C C . TRP A 1 133 ? -6.453 4.623 0.908 1.00 90.38 133 TRP A C 1
ATOM 1035 O O . TRP A 1 133 ? -6.467 3.401 0.957 1.00 90.38 133 TRP A O 1
ATOM 1045 N N . ARG A 1 134 ? -5.599 5.316 0.149 1.00 91.00 134 ARG A N 1
ATOM 1046 C CA . ARG A 1 134 ? -4.516 4.699 -0.625 1.00 91.00 134 ARG A CA 1
ATOM 1047 C C . ARG A 1 134 ? -3.335 4.428 0.296 1.00 91.00 134 ARG A C 1
ATOM 1049 O O . ARG A 1 134 ? -2.783 5.385 0.844 1.00 91.00 134 ARG A O 1
ATOM 1056 N N . ILE A 1 135 ? -2.961 3.160 0.422 1.00 92.62 135 ILE A N 1
ATOM 1057 C CA . ILE A 1 135 ? -1.838 2.726 1.264 1.00 92.62 135 ILE A CA 1
ATOM 1058 C C . ILE A 1 135 ? -0.649 2.221 0.453 1.00 92.62 135 ILE A C 1
ATOM 1060 O O . ILE A 1 135 ? 0.477 2.254 0.930 1.00 92.62 135 ILE A O 1
ATOM 1064 N N . TYR A 1 136 ? -0.861 1.838 -0.804 1.00 91.44 136 TYR A N 1
ATOM 1065 C CA . TYR A 1 136 ? 0.220 1.433 -1.696 1.00 91.44 136 TYR A CA 1
ATOM 1066 C C . TYR A 1 136 ? -0.155 1.758 -3.137 1.00 91.44 136 TYR A C 1
ATOM 1068 O O . TYR A 1 136 ? -1.287 1.506 -3.538 1.00 91.44 136 TYR A O 1
ATOM 1076 N N . THR A 1 137 ? 0.753 2.351 -3.913 1.00 90.56 137 THR A N 1
ATOM 1077 C CA . THR A 1 137 ? 0.492 2.730 -5.315 1.00 90.56 137 THR A CA 1
ATOM 1078 C C . THR A 1 137 ? 1.526 2.141 -6.257 1.00 90.56 137 THR A C 1
ATOM 1080 O O . THR A 1 137 ? 2.727 2.216 -5.977 1.00 90.56 137 THR A O 1
ATOM 1083 N N . PHE A 1 138 ? 1.072 1.658 -7.406 1.00 89.94 138 PHE A N 1
ATOM 1084 C CA . PHE A 1 138 ? 1.902 1.023 -8.421 1.00 89.94 138 PHE A CA 1
ATOM 1085 C C . PHE A 1 138 ? 1.348 1.267 -9.828 1.00 89.94 138 PHE A C 1
ATOM 1087 O O . PHE A 1 138 ? 0.248 1.786 -10.010 1.00 89.94 138 PHE A O 1
ATOM 1094 N N . MET A 1 139 ? 2.145 0.915 -10.833 1.00 89.25 139 MET A N 1
ATOM 1095 C CA . MET A 1 139 ? 1.727 0.949 -12.232 1.00 89.25 139 MET A CA 1
ATOM 1096 C C . MET A 1 139 ? 1.468 -0.454 -12.741 1.00 89.25 139 MET A C 1
ATOM 1098 O O . MET A 1 139 ? 2.246 -1.357 -12.435 1.00 89.25 139 MET A O 1
ATOM 1102 N N . VAL A 1 140 ? 0.458 -0.600 -13.590 1.00 89.44 140 VAL A N 1
ATOM 1103 C CA . VAL A 1 140 ? 0.231 -1.819 -14.367 1.00 89.44 140 VAL A CA 1
ATOM 1104 C C . VAL A 1 140 ? 0.408 -1.504 -15.841 1.00 89.44 140 VAL A C 1
ATOM 1106 O O . VAL A 1 140 ? -0.189 -0.557 -16.354 1.00 89.44 140 VAL A O 1
ATOM 1109 N N . TYR A 1 141 ? 1.229 -2.291 -16.527 1.00 89.75 141 TYR A N 1
ATOM 1110 C CA . TYR A 1 141 ? 1.422 -2.179 -17.969 1.00 89.75 141 TYR A CA 1
ATOM 1111 C C . TYR A 1 141 ? 1.284 -3.529 -18.653 1.00 89.75 141 TYR A C 1
ATOM 1113 O O . TYR A 1 141 ? 1.621 -4.566 -18.093 1.00 89.75 141 TYR A O 1
ATOM 1121 N N . ASP A 1 142 ? 0.878 -3.514 -19.915 1.00 89.75 142 ASP A N 1
ATOM 1122 C CA . ASP A 1 142 ? 1.131 -4.667 -20.767 1.00 89.75 142 ASP A CA 1
ATOM 1123 C C . ASP A 1 142 ? 2.638 -4.778 -21.042 1.00 89.75 142 ASP A C 1
ATOM 1125 O O . ASP A 1 142 ? 3.333 -3.774 -21.249 1.00 89.75 142 ASP A O 1
ATOM 1129 N N . ARG A 1 143 ? 3.168 -6.002 -21.004 1.00 88.56 143 ARG A N 1
ATOM 1130 C CA . ARG A 1 143 ? 4.612 -6.244 -21.095 1.00 88.56 143 ARG A CA 1
ATOM 1131 C C . ARG A 1 143 ? 5.180 -5.851 -22.456 1.00 88.56 143 ARG A C 1
ATOM 1133 O O . ARG A 1 143 ? 6.267 -5.262 -22.517 1.00 88.56 143 ARG A O 1
ATOM 1140 N N . ASP A 1 144 ? 4.457 -6.139 -23.532 1.00 86.62 144 ASP A N 1
ATOM 1141 C CA . ASP A 1 144 ? 4.883 -5.802 -24.888 1.00 86.62 144 ASP A CA 1
ATOM 1142 C C . ASP A 1 144 ? 4.795 -4.296 -25.115 1.00 86.62 144 ASP A C 1
ATOM 1144 O O . ASP A 1 144 ? 5.750 -3.679 -25.608 1.00 86.62 144 ASP A O 1
ATOM 1148 N N . TYR A 1 145 ? 3.710 -3.677 -24.647 1.00 86.31 145 TYR A N 1
ATOM 1149 C CA . TYR A 1 145 ? 3.564 -2.228 -24.651 1.00 86.31 145 TYR A CA 1
ATOM 1150 C C . TYR A 1 145 ? 4.705 -1.543 -23.887 1.00 86.31 145 TYR A C 1
ATOM 1152 O O . TYR A 1 145 ? 5.320 -0.602 -24.399 1.00 86.31 145 TYR A O 1
ATOM 1160 N N . TYR A 1 146 ? 5.046 -2.037 -22.693 1.00 85.38 146 TYR A N 1
ATOM 1161 C CA . TYR A 1 146 ? 6.132 -1.495 -21.880 1.00 85.38 146 TYR A CA 1
ATOM 1162 C C . TYR A 1 146 ? 7.487 -1.611 -22.587 1.00 85.38 146 TYR A C 1
ATOM 1164 O O . TYR A 1 146 ? 8.281 -0.664 -22.621 1.00 85.38 146 TYR A O 1
ATOM 1172 N N . ARG A 1 147 ? 7.755 -2.766 -23.205 1.00 85.19 147 ARG A N 1
ATOM 1173 C CA . ARG A 1 147 ? 9.014 -3.019 -23.907 1.00 85.19 147 ARG A CA 1
ATOM 1174 C C . ARG A 1 147 ? 9.220 -2.067 -25.081 1.00 85.19 147 ARG A C 1
ATOM 1176 O O . ARG A 1 147 ? 10.311 -1.510 -25.225 1.00 85.19 147 ARG A O 1
ATOM 1183 N N . VAL A 1 148 ? 8.200 -1.882 -25.913 1.00 83.88 148 VAL A N 1
ATOM 1184 C CA . VAL A 1 148 ? 8.303 -1.042 -27.113 1.00 83.88 148 VAL A CA 1
ATOM 1185 C C . VAL A 1 148 ? 8.346 0.440 -26.747 1.00 83.88 148 VAL A C 1
ATOM 1187 O O . VAL A 1 148 ? 9.186 1.168 -27.266 1.00 83.88 148 VAL A O 1
ATOM 1190 N N . ASN A 1 149 ? 7.505 0.889 -25.814 1.00 83.75 149 ASN A N 1
ATOM 1191 C CA . ASN A 1 149 ? 7.358 2.321 -25.542 1.00 83.75 149 ASN A CA 1
ATOM 1192 C C . ASN A 1 149 ? 8.353 2.871 -24.516 1.00 83.75 149 ASN A C 1
ATOM 1194 O O . ASN A 1 149 ? 8.663 4.059 -24.556 1.00 83.75 149 ASN A O 1
ATOM 1198 N N . TYR A 1 150 ? 8.888 2.037 -23.617 1.00 80.00 150 TYR A N 1
ATOM 1199 C CA . TYR A 1 150 ? 9.781 2.509 -22.552 1.00 80.00 150 TYR A CA 1
ATOM 1200 C C . TYR A 1 150 ? 11.193 1.928 -22.636 1.00 80.00 150 TYR A C 1
ATOM 1202 O O . TYR A 1 150 ? 12.165 2.669 -22.454 1.00 80.00 150 TYR A O 1
ATOM 1210 N N . LEU A 1 151 ? 11.349 0.632 -22.929 1.00 81.38 151 LEU A N 1
ATOM 1211 C CA . LEU A 1 151 ? 12.682 0.011 -22.954 1.00 81.38 151 LEU A CA 1
ATOM 1212 C C . LEU A 1 151 ? 13.455 0.335 -24.236 1.00 81.38 151 LEU A C 1
ATOM 1214 O O . LEU A 1 151 ? 14.613 0.746 -24.157 1.00 81.38 151 LEU A O 1
ATOM 1218 N N . GLN A 1 152 ? 12.833 0.200 -25.412 1.00 83.25 152 GLN A N 1
ATOM 1219 C CA . GLN A 1 152 ? 13.517 0.471 -26.684 1.00 83.25 152 GLN A CA 1
ATOM 1220 C C . GLN A 1 152 ? 14.042 1.915 -26.799 1.00 83.25 152 GLN A C 1
ATOM 1222 O O . GLN A 1 152 ? 15.219 2.074 -27.142 1.00 83.25 152 GLN A O 1
ATOM 1227 N N 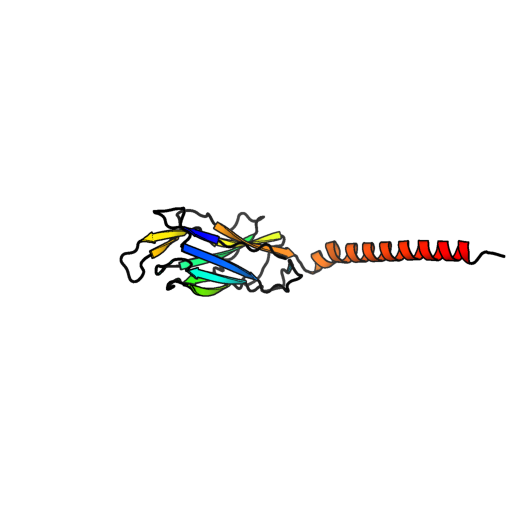. PRO A 1 153 ? 13.272 2.968 -26.453 1.00 86.00 153 PRO A N 1
ATOM 1228 C CA . PRO A 1 153 ? 13.783 4.336 -26.497 1.00 86.00 153 PRO A CA 1
ATOM 1229 C C . PRO A 1 153 ? 14.945 4.561 -25.531 1.00 86.00 153 PRO A C 1
ATOM 1231 O O . PRO A 1 153 ? 15.907 5.241 -25.883 1.00 86.00 153 PRO A O 1
ATOM 1234 N N . ARG A 1 154 ? 14.912 3.950 -24.338 1.00 83.88 154 ARG A N 1
ATOM 1235 C CA . ARG A 1 154 ? 16.026 4.022 -23.382 1.00 83.88 154 ARG A CA 1
ATOM 1236 C C . ARG A 1 154 ? 17.299 3.404 -23.946 1.00 83.88 154 ARG A C 1
ATOM 1238 O O . ARG A 1 154 ? 18.357 4.019 -23.859 1.00 83.88 154 ARG A O 1
ATOM 1245 N N . TYR A 1 155 ? 17.212 2.230 -24.570 1.00 84.75 155 TYR A N 1
ATOM 1246 C CA . TYR A 1 155 ? 18.378 1.622 -25.215 1.00 84.75 155 TYR A CA 1
ATOM 1247 C C . TYR A 1 155 ? 18.923 2.484 -26.355 1.00 84.75 155 TYR A C 1
ATOM 1249 O O . TYR A 1 155 ? 20.137 2.645 -26.458 1.00 84.75 155 TYR A O 1
ATOM 1257 N N . ALA A 1 156 ? 18.048 3.096 -27.157 1.00 87.88 156 ALA A N 1
ATOM 1258 C CA . ALA A 1 156 ? 18.464 4.023 -28.205 1.00 87.88 156 ALA A CA 1
ATOM 1259 C C . ALA A 1 156 ? 19.170 5.267 -27.633 1.00 87.88 156 ALA A C 1
ATOM 1261 O O . ALA A 1 156 ? 20.200 5.680 -28.161 1.00 87.88 156 ALA A O 1
ATOM 1262 N N . GLN A 1 157 ? 18.675 5.828 -26.524 1.00 86.50 157 GLN A N 1
ATOM 1263 C CA . GLN A 1 157 ? 19.318 6.949 -25.830 1.00 86.50 157 GLN A CA 1
ATOM 1264 C C . GLN A 1 157 ? 20.701 6.574 -25.288 1.00 86.50 157 GLN A C 1
ATOM 1266 O O . GLN A 1 157 ? 21.656 7.324 -25.490 1.00 86.50 157 GLN A O 1
ATOM 1271 N N . TYR A 1 158 ? 20.839 5.408 -24.649 1.00 88.88 158 TYR A N 1
ATOM 1272 C CA . TYR A 1 158 ? 22.142 4.931 -24.179 1.00 88.88 158 TYR A CA 1
ATOM 1273 C C . TYR A 1 158 ? 23.112 4.692 -25.337 1.00 88.88 158 TYR A C 1
ATOM 1275 O O . TYR A 1 158 ? 24.265 5.111 -25.258 1.00 88.88 158 TYR A O 1
ATOM 1283 N N . ALA A 1 159 ? 22.648 4.085 -26.431 1.00 91.44 159 ALA A N 1
ATOM 1284 C CA . ALA A 1 159 ? 23.462 3.889 -27.625 1.00 91.44 159 ALA A CA 1
ATOM 1285 C C . ALA A 1 159 ? 23.927 5.229 -28.216 1.00 91.44 159 ALA A C 1
ATOM 1287 O O . ALA A 1 159 ? 25.105 5.378 -28.530 1.00 91.44 159 ALA A O 1
ATOM 1288 N N . ALA A 1 160 ? 23.038 6.223 -28.300 1.00 92.12 160 ALA A N 1
ATOM 1289 C CA . ALA A 1 160 ? 23.375 7.562 -28.776 1.00 92.12 160 ALA A CA 1
ATOM 1290 C C . ALA A 1 160 ? 24.391 8.271 -27.863 1.00 92.12 160 ALA A C 1
ATOM 1292 O O . ALA A 1 160 ? 25.319 8.906 -28.361 1.00 92.12 160 ALA A O 1
ATOM 1293 N N . ALA A 1 161 ? 24.257 8.135 -26.541 1.00 92.69 161 ALA A N 1
ATOM 1294 C CA . ALA A 1 161 ? 25.194 8.705 -25.574 1.00 92.69 161 ALA A CA 1
ATOM 1295 C C . ALA A 1 161 ? 26.577 8.034 -25.630 1.00 92.69 161 ALA A C 1
ATOM 1297 O O . ALA A 1 161 ? 27.601 8.708 -25.588 1.00 92.69 161 ALA A O 1
ATOM 1298 N N . ILE A 1 162 ? 26.631 6.707 -25.765 1.00 93.75 162 ILE A N 1
ATOM 1299 C CA . ILE A 1 162 ? 27.900 5.988 -25.938 1.00 93.75 162 ILE A CA 1
ATOM 1300 C C . ILE A 1 162 ? 28.552 6.392 -27.263 1.00 93.75 162 ILE A C 1
ATOM 1302 O O . ILE A 1 162 ? 29.748 6.683 -27.303 1.00 93.75 162 ILE A O 1
ATOM 1306 N N . LEU A 1 163 ? 27.768 6.456 -28.342 1.00 94.69 163 LEU A N 1
ATOM 1307 C CA . LEU A 1 163 ? 28.258 6.854 -29.656 1.00 94.69 163 LEU A CA 1
ATOM 1308 C C . LEU A 1 163 ? 28.811 8.285 -29.643 1.00 94.69 163 LEU A C 1
ATOM 1310 O O . LEU A 1 163 ? 29.863 8.529 -30.228 1.00 94.69 163 LEU A O 1
ATOM 1314 N N . SER A 1 164 ? 28.153 9.223 -28.957 1.00 93.94 164 SER A N 1
ATOM 1315 C CA . SER A 1 164 ? 28.633 10.605 -28.869 1.00 93.94 164 SER A CA 1
ATOM 1316 C C . SER A 1 164 ? 29.969 10.703 -28.129 1.00 93.94 164 SER A C 1
ATOM 1318 O O . SER A 1 164 ? 30.880 11.376 -28.612 1.00 93.94 164 SER A O 1
ATOM 1320 N N . VAL A 1 165 ? 30.137 9.969 -27.023 1.00 94.62 165 VAL A N 1
ATOM 1321 C CA . VAL A 1 165 ? 31.421 9.873 -26.308 1.00 94.62 165 VAL A CA 1
ATOM 1322 C C . VAL A 1 165 ? 32.506 9.280 -27.209 1.00 94.62 165 VAL A C 1
ATOM 1324 O O . VAL A 1 165 ? 33.612 9.818 -27.274 1.00 94.62 165 VAL A O 1
ATOM 1327 N N . LEU A 1 166 ? 32.193 8.213 -27.950 1.00 94.69 166 LEU A N 1
ATOM 1328 C CA . LEU A 1 166 ? 33.133 7.589 -28.883 1.00 94.69 166 LEU A CA 1
ATOM 1329 C C . LEU A 1 166 ? 33.569 8.544 -29.999 1.00 94.69 166 LEU A C 1
ATOM 1331 O O . LEU A 1 166 ? 34.757 8.608 -30.305 1.00 94.69 166 LEU A O 1
ATOM 1335 N N . ILE A 1 167 ? 32.646 9.318 -30.574 1.00 94.31 167 ILE A N 1
ATOM 1336 C CA . ILE A 1 167 ? 32.965 10.306 -31.614 1.00 94.31 167 ILE A CA 1
ATOM 1337 C C . ILE A 1 167 ? 33.930 11.369 -31.077 1.00 94.31 167 ILE A C 1
ATOM 1339 O O . ILE A 1 167 ? 34.909 11.700 -31.746 1.00 94.31 167 ILE A O 1
ATOM 1343 N N . VAL A 1 168 ? 33.699 11.873 -29.861 1.00 94.38 168 VAL A N 1
ATOM 1344 C CA . VAL A 1 168 ? 34.594 12.853 -29.225 1.00 94.38 168 VAL A CA 1
ATOM 1345 C C . VAL A 1 168 ? 35.984 12.257 -28.993 1.00 94.38 168 VAL A C 1
ATOM 1347 O O . VAL A 1 168 ? 36.981 12.900 -29.316 1.00 94.38 168 VAL A O 1
ATOM 1350 N N . LEU A 1 169 ? 36.068 11.020 -28.494 1.00 93.00 169 LEU A N 1
ATOM 1351 C CA . LEU A 1 169 ? 37.345 10.331 -28.287 1.00 93.00 169 LEU A CA 1
ATOM 1352 C C . LEU A 1 169 ? 38.113 10.135 -29.598 1.00 93.00 169 LEU A C 1
ATOM 1354 O O . LEU A 1 169 ? 39.307 10.424 -29.652 1.00 93.00 169 LEU A O 1
ATOM 1358 N N . VAL A 1 170 ? 37.434 9.699 -30.662 1.00 94.19 170 VAL A N 1
ATOM 1359 C CA . VAL A 1 170 ? 38.041 9.571 -31.995 1.00 94.19 170 VAL A CA 1
ATOM 1360 C C . VAL A 1 170 ? 38.550 10.928 -32.485 1.00 94.19 170 VAL A C 1
ATOM 1362 O O . VAL A 1 170 ? 39.677 11.006 -32.970 1.00 94.19 170 VAL A O 1
ATOM 1365 N N . GLY A 1 171 ? 37.780 12.003 -32.296 1.00 92.56 171 GLY A N 1
ATOM 1366 C CA . GLY A 1 171 ? 38.207 13.362 -32.638 1.00 92.56 171 GLY A CA 1
ATOM 1367 C C . GLY A 1 171 ? 39.466 13.806 -31.882 1.00 92.56 171 GLY A C 1
ATOM 1368 O O . GLY A 1 171 ? 40.393 14.337 -32.490 1.00 92.56 171 GLY A O 1
ATOM 1369 N N . ILE A 1 172 ? 39.554 13.529 -30.577 1.00 92.19 172 ILE A N 1
ATOM 1370 C CA . ILE A 1 172 ? 40.749 13.827 -29.768 1.00 92.19 172 ILE A CA 1
ATOM 1371 C C . ILE A 1 172 ? 41.962 13.042 -30.278 1.00 92.19 172 ILE A C 1
ATOM 1373 O O . ILE A 1 172 ? 43.045 13.612 -30.414 1.00 92.19 172 ILE A O 1
ATOM 1377 N N . ILE A 1 173 ? 41.795 11.755 -30.591 1.00 90.12 173 ILE A N 1
ATOM 1378 C CA . ILE A 1 173 ? 42.877 10.912 -31.119 1.00 90.12 173 ILE A CA 1
ATOM 1379 C C . ILE A 1 173 ? 43.345 11.428 -32.482 1.00 90.12 173 ILE A C 1
ATOM 1381 O O . ILE A 1 173 ? 44.544 11.473 -32.727 1.00 90.12 173 ILE A O 1
ATOM 1385 N N . GLN A 1 174 ? 42.436 11.863 -33.354 1.00 85.88 174 GLN A N 1
ATOM 1386 C CA . GLN A 1 174 ? 42.807 12.436 -34.650 1.00 85.88 174 GLN A CA 1
ATOM 1387 C C . GLN A 1 174 ? 43.581 13.750 -34.509 1.00 85.88 174 GLN A C 1
ATOM 1389 O O . GLN A 1 174 ? 44.508 13.983 -35.273 1.00 85.88 174 GLN A O 1
ATOM 1394 N N . ILE A 1 175 ? 43.245 14.593 -33.530 1.00 87.94 175 ILE A N 1
ATOM 1395 C CA . ILE A 1 175 ? 43.961 15.856 -33.294 1.00 87.94 175 ILE A CA 1
ATOM 1396 C C . ILE A 1 175 ? 45.331 15.606 -32.648 1.00 87.94 175 ILE A C 1
ATOM 1398 O O . ILE A 1 175 ? 46.315 16.235 -33.022 1.00 87.94 175 ILE A O 1
ATOM 1402 N N . THR A 1 176 ? 45.408 14.694 -31.678 1.00 84.12 176 THR A N 1
ATOM 1403 C CA . THR A 1 176 ? 46.637 14.440 -30.903 1.00 84.12 176 THR A CA 1
ATOM 1404 C C . THR A 1 176 ? 47.597 13.461 -31.581 1.00 84.12 176 THR A C 1
ATOM 1406 O O . THR A 1 176 ? 48.804 13.599 -31.435 1.00 84.12 176 THR A O 1
ATOM 1409 N N . GLY A 1 177 ? 47.086 12.500 -32.353 1.00 70.19 177 GLY A N 1
ATOM 1410 C CA . GLY A 1 177 ? 47.872 11.561 -33.158 1.00 70.19 177 GLY A CA 1
ATOM 1411 C C . GLY A 1 177 ? 48.383 12.147 -34.476 1.00 70.19 177 GLY A C 1
ATOM 1412 O O . GLY A 1 177 ? 49.144 11.488 -35.180 1.00 70.19 177 GLY A O 1
ATOM 1413 N N . TRP A 1 178 ? 47.984 13.377 -34.810 1.00 53.88 178 TRP A N 1
ATOM 1414 C CA . TRP A 1 178 ? 48.438 14.118 -35.986 1.00 53.88 178 TRP A CA 1
ATOM 1415 C C . TRP A 1 178 ? 49.384 15.254 -35.581 1.00 53.88 178 TRP A C 1
ATOM 1417 O O . TRP A 1 178 ? 49.236 16.404 -35.982 1.00 53.88 178 TRP A O 1
ATOM 1427 N N . THR A 1 179 ? 50.375 14.929 -34.756 1.00 56.47 179 THR A N 1
ATOM 1428 C CA . THR A 1 179 ? 51.614 15.708 -34.654 1.00 56.47 179 THR A CA 1
ATOM 1429 C C . THR A 1 179 ? 52.650 15.066 -35.583 1.00 56.47 179 THR A C 1
ATOM 1431 O O . THR A 1 179 ? 53.052 13.936 -35.295 1.00 56.47 179 THR A O 1
ATOM 1434 N N . PRO A 1 180 ? 53.022 15.707 -36.709 1.00 58.75 180 PRO A N 1
ATOM 1435 C CA . PRO A 1 180 ? 54.110 15.243 -37.570 1.00 58.75 180 PRO A CA 1
ATOM 1436 C C . PRO A 1 180 ? 55.478 15.303 -36.878 1.00 58.75 180 PRO A C 1
ATOM 1438 O O . PRO A 1 180 ? 55.645 16.130 -35.951 1.00 58.75 180 PRO A O 1
#